Protein AF-A0A377YZK7-F1 (afdb_monomer_lite)

Sequence (62 aa):
MPVIIASSVKEAKALINGGKYREIILNFDIDADDFFSLASHSAGTKISIADRNDRSPVESAK

Foldseek 3Di:
DAEEEDADLVRLVVVQVVLPHQEYEYADDDDPVSQVVSCVSNVRRHYHYDPPVPDDPDPPPD

Radius of gyration: 13.39 Å; chains: 1; bounding box: 38×30×29 Å

Structure (mmCIF, N/CA/C/O backbone):
data_AF-A0A377YZK7-F1
#
_entry.id   AF-A0A377YZK7-F1
#
loop_
_atom_site.group_PDB
_atom_site.id
_atom_site.type_symbol
_atom_site.label_atom_id
_atom_site.label_alt_id
_atom_site.label_comp_id
_atom_site.label_asym_id
_atom_site.label_entity_id
_atom_site.label_seq_id
_atom_site.pdbx_PDB_ins_code
_atom_site.Cartn_x
_atom_site.Cartn_y
_atom_site.Cartn_z
_atom_site.occupancy
_atom_site.B_iso_or_equiv
_atom_site.auth_seq_id
_atom_site.auth_comp_id
_atom_site.auth_asym_id
_atom_site.auth_atom_id
_atom_site.pdbx_PDB_model_num
ATOM 1 N N . MET A 1 1 ? -13.463 -5.608 6.251 1.00 73.62 1 MET A N 1
ATOM 2 C CA . MET A 1 1 ? -12.905 -4.387 5.629 1.00 73.62 1 MET A CA 1
ATOM 3 C C . MET A 1 1 ? -12.525 -4.692 4.180 1.00 73.62 1 MET A C 1
ATOM 5 O O . MET A 1 1 ? -12.018 -5.787 3.946 1.00 73.62 1 MET A O 1
ATOM 9 N N . PRO A 1 2 ? -12.832 -3.791 3.231 1.00 90.50 2 PRO A N 1
ATOM 10 C CA . PRO A 1 2 ? -12.649 -3.990 1.789 1.00 90.50 2 PRO A CA 1
ATOM 11 C C . PRO A 1 2 ? -11.179 -4.043 1.350 1.00 90.50 2 PRO A C 1
ATOM 13 O O . PRO A 1 2 ? -10.290 -3.590 2.071 1.00 90.50 2 PRO A O 1
ATOM 16 N N . VAL A 1 3 ? -10.954 -4.586 0.153 1.00 91.94 3 VAL A N 1
ATOM 17 C CA . VAL A 1 3 ? -9.671 -4.588 -0.567 1.00 91.94 3 VAL A CA 1
ATOM 18 C C . VAL A 1 3 ? -9.772 -3.593 -1.722 1.00 91.94 3 VAL A C 1
ATOM 20 O O . VAL A 1 3 ? -10.831 -3.504 -2.344 1.00 91.94 3 VAL A O 1
ATOM 23 N N . ILE A 1 4 ? -8.706 -2.846 -2.001 1.00 94.12 4 ILE A N 1
ATOM 24 C CA . ILE A 1 4 ? -8.668 -1.867 -3.095 1.00 94.12 4 ILE A CA 1
ATOM 25 C C . ILE A 1 4 ? -7.355 -1.944 -3.870 1.00 94.12 4 ILE A C 1
ATOM 27 O O . ILE A 1 4 ? -6.326 -2.342 -3.327 1.00 94.12 4 ILE A O 1
ATOM 31 N N . ILE A 1 5 ? -7.398 -1.557 -5.142 1.00 93.06 5 ILE A N 1
ATOM 32 C CA . ILE A 1 5 ? -6.230 -1.470 -6.013 1.00 93.06 5 ILE A CA 1
ATOM 33 C C . ILE A 1 5 ? -5.818 -0.002 -6.120 1.00 93.06 5 ILE A C 1
ATOM 35 O O . ILE A 1 5 ? -6.647 0.846 -6.439 1.00 93.06 5 ILE A O 1
ATOM 39 N N . ALA A 1 6 ? -4.545 0.282 -5.863 1.00 91.62 6 ALA A N 1
ATOM 40 C CA . ALA A 1 6 ? -3.930 1.583 -6.079 1.00 91.62 6 ALA A CA 1
ATOM 41 C C . ALA A 1 6 ? -3.109 1.561 -7.372 1.00 91.62 6 ALA A C 1
ATOM 43 O O . ALA A 1 6 ? -2.371 0.611 -7.638 1.00 91.62 6 ALA A O 1
ATOM 44 N N . SER A 1 7 ? -3.202 2.635 -8.148 1.00 90.12 7 SER A N 1
ATOM 45 C CA . SER A 1 7 ? -2.487 2.819 -9.415 1.00 90.12 7 SER A CA 1
ATOM 46 C C . SER A 1 7 ? -1.274 3.749 -9.282 1.00 90.12 7 SER A C 1
ATOM 48 O O . SER A 1 7 ? -0.560 3.967 -10.256 1.00 90.12 7 SER A O 1
ATOM 50 N N . SER A 1 8 ? -1.030 4.322 -8.095 1.00 90.44 8 SER A N 1
ATOM 51 C CA . SER A 1 8 ? 0.155 5.144 -7.807 1.00 90.44 8 SER A CA 1
ATOM 52 C C . SER A 1 8 ? 0.507 5.185 -6.314 1.00 90.44 8 SER A C 1
ATOM 54 O O . SER A 1 8 ? -0.348 4.951 -5.456 1.00 90.44 8 SER A O 1
ATOM 56 N N . VAL A 1 9 ? 1.744 5.588 -5.987 1.00 89.25 9 VAL A N 1
ATOM 57 C CA . VAL A 1 9 ? 2.197 5.810 -4.595 1.00 89.25 9 VAL A CA 1
ATOM 58 C C . VAL A 1 9 ? 1.329 6.851 -3.882 1.00 89.25 9 VAL A C 1
ATOM 60 O O . VAL A 1 9 ? 0.959 6.672 -2.721 1.00 89.25 9 VAL A O 1
ATOM 63 N N . LYS A 1 10 ? 0.979 7.947 -4.570 1.00 91.56 10 LYS A N 1
ATOM 64 C CA . LYS A 1 10 ? 0.155 9.025 -4.000 1.00 91.56 10 LYS A CA 1
ATOM 65 C C . LYS A 1 10 ? -1.230 8.514 -3.603 1.00 91.56 10 LYS A C 1
ATOM 67 O O . LYS A 1 10 ? -1.719 8.844 -2.525 1.00 91.56 10 LYS A O 1
ATOM 72 N N . GLU A 1 11 ? -1.836 7.700 -4.461 1.00 91.81 11 GLU A N 1
ATOM 73 C CA . GLU A 1 11 ? -3.123 7.066 -4.189 1.00 91.81 11 GLU A CA 1
ATOM 74 C C . GLU A 1 11 ? -3.015 6.068 -3.032 1.00 91.81 11 GLU A C 1
ATOM 76 O O . GLU A 1 11 ? -3.806 6.144 -2.095 1.00 91.81 11 GLU A O 1
ATOM 81 N N . ALA A 1 12 ? -1.986 5.214 -3.023 1.00 91.25 12 ALA A N 1
ATOM 82 C CA . ALA A 1 12 ? -1.753 4.268 -1.934 1.00 91.25 12 ALA A CA 1
ATOM 83 C C . ALA A 1 12 ? -1.642 4.975 -0.570 1.00 91.25 12 ALA A C 1
ATOM 85 O O . ALA A 1 12 ? -2.310 4.575 0.381 1.00 91.25 12 ALA A O 1
ATOM 86 N N . LYS A 1 13 ? -0.890 6.084 -0.480 1.00 90.38 13 LYS A N 1
ATOM 87 C CA . LYS A 1 13 ? -0.788 6.897 0.750 1.00 90.38 13 LYS A CA 1
ATOM 88 C C . LYS A 1 13 ? -2.142 7.450 1.198 1.00 90.38 13 LYS A C 1
ATOM 90 O O . LYS A 1 13 ? -2.462 7.399 2.384 1.00 90.38 13 LYS A O 1
ATOM 95 N N . ALA A 1 14 ? -2.949 7.958 0.266 1.00 91.25 14 ALA A N 1
ATOM 96 C CA . ALA A 1 14 ? -4.281 8.470 0.583 1.00 91.25 14 ALA A CA 1
ATOM 97 C C . ALA A 1 14 ? -5.214 7.362 1.106 1.00 91.25 14 ALA A C 1
ATOM 99 O O . ALA A 1 14 ? -5.974 7.584 2.049 1.00 91.25 14 ALA A O 1
ATOM 100 N N . LEU A 1 15 ? -5.126 6.161 0.528 1.00 91.25 15 LEU A N 1
ATOM 101 C CA . LEU A 1 15 ? -5.915 4.998 0.933 1.00 91.25 15 LEU A CA 1
ATOM 102 C C . LEU A 1 15 ? -5.502 4.463 2.312 1.00 91.25 15 LEU A C 1
ATOM 104 O O . LEU A 1 15 ? -6.384 4.142 3.111 1.00 91.25 15 LEU A O 1
ATOM 108 N N . ILE A 1 16 ? -4.196 4.435 2.611 1.00 89.00 16 ILE A N 1
ATOM 109 C CA . ILE A 1 16 ? -3.652 4.071 3.931 1.00 89.00 16 ILE A CA 1
ATOM 110 C C . ILE A 1 16 ? -4.136 5.057 4.995 1.00 89.00 16 ILE A C 1
ATOM 112 O O . ILE A 1 16 ? -4.739 4.643 5.982 1.00 89.00 16 ILE A O 1
ATOM 116 N N . ASN A 1 17 ? -3.954 6.362 4.765 1.00 87.75 17 ASN A N 1
ATOM 117 C CA . ASN A 1 17 ? -4.387 7.399 5.707 1.00 87.75 17 ASN A CA 1
ATOM 118 C C . ASN A 1 17 ? -5.904 7.396 5.929 1.00 87.75 17 ASN A C 1
ATOM 120 O O . ASN A 1 17 ? -6.379 7.802 6.986 1.00 87.75 17 ASN A O 1
ATOM 124 N N . GLY A 1 18 ? -6.675 6.939 4.939 1.00 86.38 18 GLY A N 1
ATOM 125 C CA . GLY A 1 18 ? -8.114 6.769 5.082 1.00 86.38 18 GLY A CA 1
ATOM 126 C C . GLY A 1 18 ? -8.506 5.671 6.077 1.00 86.38 18 GLY A C 1
ATOM 127 O O . GLY A 1 18 ? -9.613 5.733 6.608 1.00 86.38 18 GLY A O 1
ATOM 128 N N . GLY A 1 19 ? -7.652 4.666 6.312 1.00 84.69 19 GLY A N 1
ATOM 129 C CA . GLY A 1 19 ? -7.892 3.579 7.273 1.00 84.69 19 GLY A CA 1
ATOM 130 C C . GLY A 1 19 ? -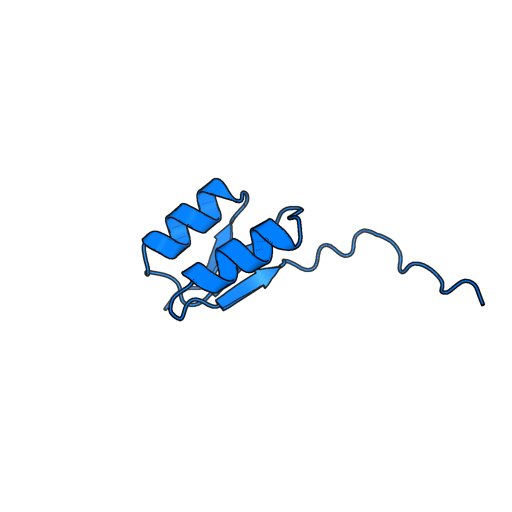9.124 2.713 6.975 1.00 84.69 19 GLY A C 1
ATOM 131 O O . GLY A 1 19 ? -9.640 2.030 7.857 1.00 84.69 19 GLY A O 1
ATOM 132 N N . LYS A 1 20 ? -9.652 2.764 5.743 1.00 86.81 20 LYS A N 1
ATOM 133 C CA . LYS A 1 20 ? -10.919 2.105 5.366 1.00 86.81 20 LYS A CA 1
ATOM 134 C C . LYS A 1 20 ? -10.737 0.689 4.832 1.00 86.81 20 LYS A C 1
ATOM 136 O O . LYS A 1 20 ? -11.716 -0.051 4.734 1.00 86.81 20 LYS A O 1
ATOM 141 N N . TYR A 1 21 ? -9.517 0.321 4.455 1.00 90.50 21 TYR A N 1
ATOM 142 C CA . TYR A 1 21 ? -9.229 -0.891 3.696 1.00 90.50 21 TYR A CA 1
ATOM 143 C C . TYR A 1 21 ? -8.416 -1.869 4.532 1.00 90.50 21 TYR A C 1
ATOM 145 O O . TYR A 1 21 ? -7.551 -1.472 5.300 1.00 90.50 21 TYR A O 1
ATOM 153 N N . ARG A 1 22 ? -8.698 -3.164 4.373 1.00 90.62 22 ARG A N 1
ATOM 154 C CA . ARG A 1 22 ? -7.897 -4.232 4.986 1.00 90.62 22 ARG A CA 1
ATOM 155 C C . ARG A 1 22 ? -6.623 -4.479 4.195 1.00 90.62 22 ARG A C 1
ATOM 157 O O . ARG A 1 22 ? -5.624 -4.892 4.766 1.00 90.62 22 ARG A O 1
ATOM 164 N N . GLU A 1 23 ? -6.692 -4.297 2.881 1.00 92.25 23 GLU A N 1
ATOM 165 C CA . GLU A 1 23 ? -5.591 -4.567 1.968 1.00 92.25 23 GLU A CA 1
ATOM 166 C C . GLU A 1 23 ? -5.603 -3.575 0.805 1.00 92.25 23 GLU A C 1
ATOM 168 O O . GLU A 1 23 ? -6.664 -3.270 0.252 1.00 92.25 23 GLU A O 1
ATOM 173 N N . ILE A 1 24 ? -4.419 -3.083 0.451 1.00 92.94 24 ILE A N 1
ATOM 174 C CA . ILE A 1 24 ? -4.178 -2.213 -0.698 1.00 92.94 24 ILE A CA 1
ATOM 175 C C . ILE A 1 24 ? -3.205 -2.938 -1.624 1.00 92.94 24 ILE A C 1
ATOM 177 O O . ILE A 1 24 ? -2.089 -3.275 -1.227 1.00 92.94 24 ILE A O 1
ATOM 181 N N . ILE A 1 25 ? -3.646 -3.184 -2.853 1.00 92.81 25 ILE A N 1
ATOM 182 C CA . ILE A 1 25 ? -2.866 -3.852 -3.892 1.00 92.81 25 ILE A CA 1
ATOM 183 C C . ILE A 1 25 ? -2.238 -2.780 -4.784 1.00 92.81 25 ILE A C 1
ATOM 185 O O . ILE A 1 25 ? -2.950 -1.997 -5.409 1.00 92.81 25 ILE A O 1
ATOM 189 N N . LEU A 1 26 ? -0.913 -2.739 -4.848 1.00 92.25 26 LEU A N 1
ATOM 190 C CA . LEU A 1 26 ? -0.146 -1.821 -5.682 1.00 92.25 26 LEU A CA 1
ATOM 191 C C . LEU A 1 26 ? -0.040 -2.399 -7.092 1.00 92.25 26 LEU A C 1
ATOM 193 O O . LEU A 1 26 ? 0.562 -3.449 -7.290 1.00 92.25 26 LEU A O 1
ATOM 197 N N . ASN A 1 27 ? -0.644 -1.729 -8.068 1.00 90.25 27 ASN A N 1
ATOM 198 C CA . ASN A 1 27 ? -0.702 -2.175 -9.460 1.00 90.25 27 ASN A CA 1
ATOM 199 C C . ASN A 1 27 ? 0.217 -1.341 -10.368 1.00 90.25 27 ASN A C 1
ATOM 201 O O . ASN A 1 27 ? -0.169 -0.950 -11.471 1.00 90.25 27 ASN A O 1
ATOM 205 N N . PHE A 1 28 ? 1.399 -1.006 -9.857 1.00 86.81 28 PHE A N 1
ATOM 206 C CA . PHE A 1 28 ? 2.408 -0.158 -10.486 1.00 86.81 28 PHE A CA 1
ATOM 207 C C . PHE A 1 28 ? 3.802 -0.546 -9.970 1.00 86.81 28 PHE A C 1
ATOM 209 O O . PHE A 1 28 ? 3.912 -1.107 -8.877 1.00 86.81 28 PHE A O 1
ATOM 216 N N . ASP A 1 29 ? 4.845 -0.228 -10.739 1.00 87.06 29 ASP A N 1
ATOM 217 C CA . ASP A 1 29 ? 6.234 -0.421 -10.313 1.00 87.06 29 ASP A CA 1
ATOM 218 C C . ASP A 1 29 ? 6.563 0.510 -9.144 1.00 87.06 29 ASP A C 1
ATOM 220 O O . ASP A 1 29 ? 6.321 1.717 -9.205 1.00 87.06 29 ASP A O 1
ATOM 224 N N . ILE A 1 30 ? 7.117 -0.054 -8.075 1.00 87.00 30 ILE A N 1
ATOM 225 C CA . ILE A 1 30 ? 7.490 0.675 -6.867 1.00 87.00 30 ILE A CA 1
ATOM 226 C C . ILE A 1 30 ? 8.873 0.230 -6.405 1.00 87.00 30 ILE A C 1
ATOM 228 O O . ILE A 1 30 ? 9.178 -0.964 -6.390 1.00 87.00 30 ILE A O 1
ATOM 232 N N . ASP A 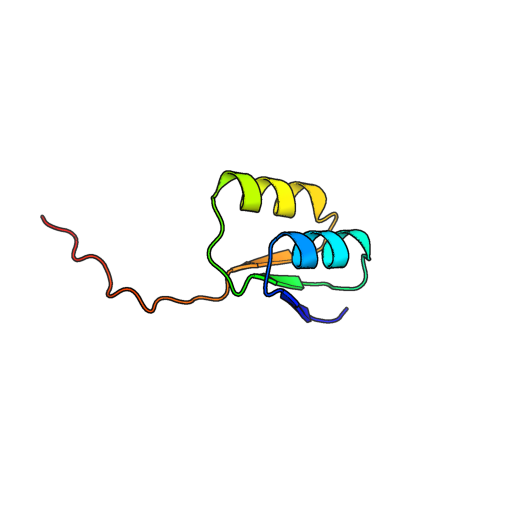1 31 ? 9.695 1.194 -6.005 1.00 89.31 31 ASP A N 1
ATOM 233 C CA . ASP A 1 31 ? 10.997 0.912 -5.418 1.00 89.31 31 ASP A CA 1
ATOM 234 C C . ASP A 1 31 ? 10.851 0.312 -4.014 1.00 89.31 31 ASP A C 1
ATOM 236 O O . ASP A 1 31 ? 9.869 0.549 -3.301 1.00 89.31 31 ASP A O 1
ATOM 240 N N . ALA A 1 32 ? 11.854 -0.456 -3.585 1.00 87.12 32 ALA A N 1
ATOM 241 C CA . ALA A 1 32 ? 11.828 -1.127 -2.287 1.00 87.12 32 ALA A CA 1
ATOM 242 C C . ALA A 1 32 ? 11.651 -0.134 -1.122 1.00 87.12 32 ALA A C 1
ATOM 244 O O . ALA A 1 32 ? 10.829 -0.373 -0.238 1.00 87.12 32 ALA A O 1
ATOM 245 N N . ASP A 1 33 ? 12.360 0.996 -1.143 1.00 89.56 33 ASP A N 1
ATOM 246 C CA . ASP A 1 33 ? 12.309 2.008 -0.077 1.00 89.56 33 ASP A CA 1
ATOM 247 C C . ASP A 1 33 ? 10.920 2.650 0.053 1.00 89.56 33 ASP A C 1
ATOM 249 O O . ASP A 1 33 ? 10.400 2.840 1.162 1.00 89.56 33 ASP A O 1
ATOM 253 N N . ASP A 1 34 ? 10.281 2.933 -1.082 1.00 88.81 34 ASP A N 1
ATOM 254 C CA . ASP A 1 34 ? 8.922 3.468 -1.129 1.00 88.81 34 ASP A CA 1
ATOM 255 C C . ASP A 1 34 ? 7.904 2.428 -0.652 1.00 88.81 34 ASP A C 1
ATOM 257 O O . ASP A 1 34 ? 6.989 2.759 0.110 1.00 88.81 34 ASP A O 1
ATOM 261 N N . PHE A 1 35 ? 8.082 1.159 -1.029 1.00 89.38 35 PHE A N 1
ATOM 262 C CA . PHE A 1 35 ? 7.249 0.064 -0.539 1.00 89.38 35 PHE A CA 1
ATOM 263 C C . PHE A 1 35 ? 7.358 -0.098 0.981 1.00 89.38 35 PHE A C 1
ATOM 265 O O . PHE A 1 35 ? 6.332 -0.130 1.667 1.00 89.38 35 PHE A O 1
ATOM 272 N N . PHE A 1 36 ? 8.578 -0.148 1.526 1.00 88.62 36 PHE A N 1
ATOM 273 C CA . PHE A 1 36 ? 8.799 -0.235 2.971 1.00 88.62 36 PHE A CA 1
ATOM 274 C C . PHE A 1 36 ? 8.181 0.958 3.694 1.00 88.62 36 PHE A C 1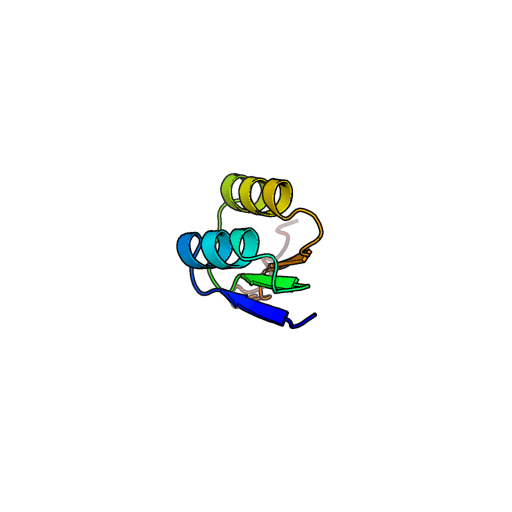
ATOM 276 O O . PHE A 1 36 ? 7.478 0.773 4.687 1.00 88.62 36 PHE A O 1
ATOM 283 N N . SER A 1 37 ? 8.346 2.164 3.152 1.00 90.56 37 SER A N 1
ATOM 284 C CA . SER A 1 37 ? 7.725 3.367 3.702 1.00 90.56 37 SER A CA 1
ATOM 285 C C . SER A 1 37 ? 6.200 3.248 3.753 1.00 90.56 37 SER A C 1
ATOM 287 O O . SER A 1 37 ? 5.600 3.580 4.774 1.00 90.56 37 SER A O 1
ATOM 289 N N . LEU A 1 38 ? 5.545 2.742 2.703 1.00 88.56 38 LEU A N 1
ATOM 290 C CA . LEU A 1 38 ? 4.096 2.505 2.719 1.00 88.56 38 LEU A CA 1
ATOM 291 C C . LEU A 1 38 ? 3.699 1.448 3.756 1.00 88.56 38 LEU A C 1
ATOM 293 O O . LEU A 1 38 ? 2.761 1.659 4.527 1.0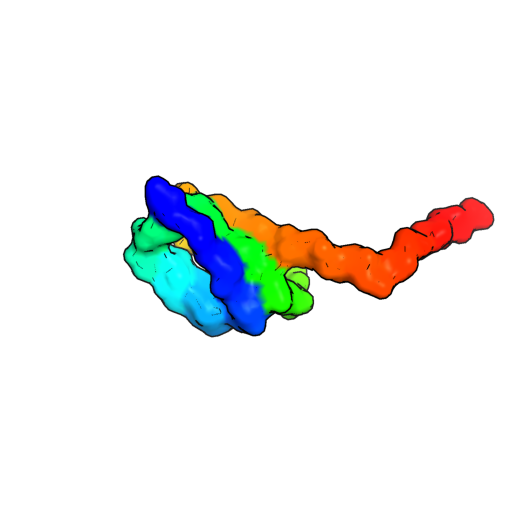0 88.56 38 LEU A O 1
ATOM 297 N N . ALA A 1 39 ? 4.419 0.328 3.799 1.00 87.12 39 ALA A N 1
ATOM 298 C CA . ALA A 1 39 ? 4.133 -0.775 4.707 1.00 87.12 39 ALA A CA 1
ATOM 299 C C . ALA A 1 39 ? 4.291 -0.364 6.180 1.00 87.12 39 ALA A C 1
ATOM 301 O O . ALA A 1 39 ? 3.440 -0.707 7.003 1.00 87.12 39 ALA A O 1
ATOM 302 N N . SER A 1 40 ? 5.306 0.435 6.517 1.00 87.25 40 SER A N 1
ATOM 303 C CA . SER A 1 40 ? 5.519 0.945 7.878 1.00 87.25 40 SER A CA 1
ATOM 304 C C . SER A 1 40 ? 4.404 1.880 8.355 1.00 87.25 40 SER A C 1
ATOM 306 O O . SER A 1 40 ? 4.086 1.890 9.541 1.00 87.25 40 SER A O 1
ATOM 308 N N . HIS A 1 41 ? 3.768 2.629 7.449 1.00 83.19 41 HIS A N 1
ATOM 309 C CA . HIS A 1 41 ? 2.658 3.534 7.783 1.00 83.19 41 HIS A CA 1
ATOM 310 C C . HIS A 1 41 ? 1.284 2.849 7.785 1.00 83.19 41 HIS A C 1
ATOM 312 O O . HIS A 1 41 ? 0.280 3.476 8.110 1.00 83.19 41 HIS A O 1
ATOM 318 N N . SER A 1 42 ? 1.216 1.569 7.418 1.00 77.00 42 SER A N 1
ATOM 319 C CA . SER A 1 42 ? -0.045 0.901 7.095 1.00 77.00 42 SER A CA 1
ATOM 320 C C . SER A 1 42 ? -0.950 0.579 8.296 1.00 77.00 42 SER A C 1
ATOM 322 O O . SER A 1 42 ? -2.121 0.268 8.089 1.00 77.00 42 SER A O 1
ATOM 324 N N . ALA A 1 43 ? -0.443 0.674 9.536 1.00 74.94 43 ALA A N 1
ATOM 325 C CA . ALA A 1 43 ? -1.182 0.558 10.807 1.00 74.94 43 ALA A CA 1
ATOM 326 C C . ALA A 1 43 ? -2.275 -0.542 10.847 1.00 74.94 43 ALA A C 1
ATOM 328 O O . ALA A 1 43 ? -3.353 -0.340 11.403 1.00 74.94 43 ALA A O 1
ATOM 329 N N . GLY A 1 44 ? -2.005 -1.712 10.250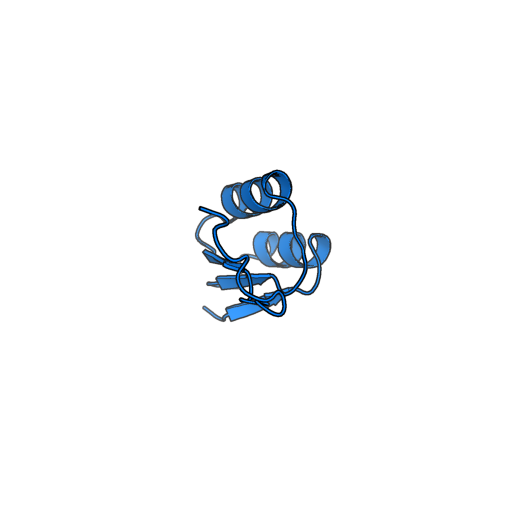 1.00 82.88 44 GLY A N 1
ATOM 330 C CA . GLY A 1 44 ? -2.938 -2.851 10.187 1.00 82.88 44 GLY A CA 1
ATOM 331 C C . GLY A 1 44 ? -3.571 -3.101 8.812 1.00 82.88 44 GLY A C 1
ATOM 332 O O . GLY A 1 44 ? -4.276 -4.093 8.630 1.00 82.88 44 GLY A O 1
ATOM 333 N N . THR A 1 45 ? -3.287 -2.247 7.832 1.00 87.56 45 THR A N 1
ATOM 334 C CA . THR A 1 45 ? -3.626 -2.449 6.421 1.00 87.56 45 THR A CA 1
ATOM 335 C C . THR A 1 45 ? -2.536 -3.282 5.753 1.00 87.56 45 THR A C 1
ATOM 337 O O . THR A 1 45 ? -1.367 -2.919 5.766 1.00 87.56 45 THR A O 1
ATOM 340 N N . LYS A 1 46 ? -2.882 -4.404 5.129 1.00 91.06 46 LYS A N 1
ATOM 341 C CA . LYS A 1 46 ? -1.926 -5.190 4.343 1.00 91.06 46 LYS A CA 1
ATOM 342 C C . LYS A 1 46 ? -1.577 -4.445 3.049 1.00 91.06 46 LYS A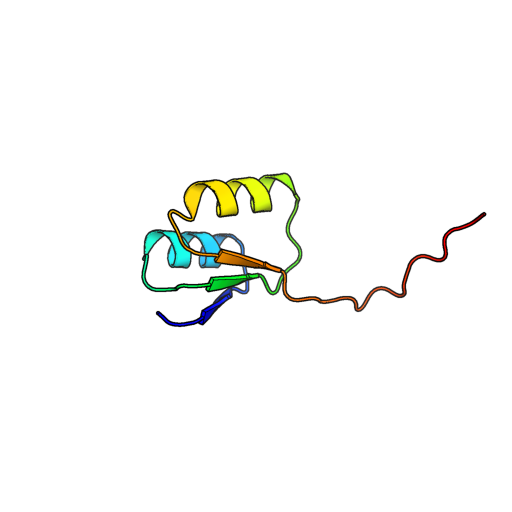 C 1
ATOM 344 O O . LYS A 1 46 ? -2.475 -4.001 2.340 1.00 91.06 46 LYS A O 1
ATOM 349 N N . ILE A 1 47 ? -0.295 -4.343 2.714 1.00 91.25 47 ILE A N 1
ATOM 350 C CA . ILE A 1 47 ? 0.158 -3.828 1.414 1.00 91.25 47 ILE A CA 1
ATOM 351 C C . ILE A 1 47 ? 0.660 -5.011 0.586 1.00 91.25 47 ILE A C 1
ATOM 353 O O . ILE A 1 47 ? 1.524 -5.758 1.042 1.00 91.25 47 ILE A O 1
ATOM 357 N N . SER A 1 48 ? 0.102 -5.190 -0.608 1.00 90.38 48 SER A N 1
ATOM 358 C CA . SER A 1 48 ? 0.454 -6.268 -1.540 1.00 90.38 48 SER A CA 1
ATOM 359 C C . SER A 1 48 ? 0.851 -5.667 -2.882 1.00 90.38 48 SER A C 1
ATOM 361 O O . SER A 1 48 ? 0.313 -4.636 -3.268 1.00 90.38 48 SER A O 1
ATOM 363 N N . ILE A 1 49 ? 1.758 -6.303 -3.615 1.00 88.12 49 ILE A N 1
ATOM 364 C CA . ILE A 1 49 ? 2.094 -5.915 -4.990 1.00 88.12 49 ILE A CA 1
ATOM 365 C C . ILE A 1 49 ? 1.281 -6.818 -5.916 1.00 88.12 49 ILE A C 1
ATOM 367 O O . ILE A 1 49 ? 1.216 -8.028 -5.692 1.00 88.12 49 ILE A O 1
ATOM 371 N N . ALA A 1 50 ? 0.597 -6.236 -6.903 1.00 84.44 50 ALA A N 1
ATOM 372 C CA . ALA A 1 50 ? -0.031 -7.024 -7.951 1.00 84.44 50 ALA A CA 1
ATOM 373 C C . ALA A 1 50 ? 1.087 -7.737 -8.705 1.00 84.44 50 ALA A C 1
ATOM 375 O O . ALA A 1 50 ? 1.986 -7.076 -9.220 1.00 84.44 50 ALA A O 1
ATOM 376 N N . ASP A 1 51 ? 1.038 -9.066 -8.738 1.00 67.81 51 ASP A N 1
ATOM 377 C CA . ASP A 1 51 ? 1.991 -9.859 -9.500 1.00 67.81 51 ASP A CA 1
ATOM 378 C C . ASP A 1 51 ? 1.805 -9.557 -10.991 1.00 67.81 51 ASP A C 1
ATOM 380 O O . ASP A 1 51 ? 0.952 -10.116 -11.678 1.00 67.81 51 ASP A O 1
ATOM 384 N N . ARG A 1 52 ? 2.570 -8.577 -11.456 1.00 60.94 52 ARG A N 1
ATOM 385 C CA . ARG A 1 52 ? 2.773 -8.228 -12.852 1.00 60.94 52 ARG A CA 1
ATOM 386 C C . ARG A 1 52 ? 4.097 -8.841 -13.272 1.00 60.94 52 ARG A C 1
ATOM 388 O O . ARG A 1 52 ? 5.071 -8.163 -13.585 1.00 60.94 52 ARG A O 1
ATOM 395 N N . ASN A 1 53 ? 4.164 -10.164 -13.188 1.00 52.50 53 ASN A N 1
ATOM 396 C CA . ASN A 1 53 ? 5.266 -10.916 -13.757 1.00 52.50 53 ASN A CA 1
ATOM 397 C C . ASN A 1 53 ? 5.077 -11.021 -15.280 1.00 52.50 53 ASN A C 1
ATOM 399 O O . ASN A 1 53 ? 4.939 -12.105 -15.837 1.00 52.50 53 ASN A O 1
ATOM 403 N N . ASP A 1 54 ? 5.009 -9.878 -15.965 1.00 55.47 54 ASP A N 1
ATOM 404 C CA . ASP A 1 54 ? 5.116 -9.780 -17.425 1.00 55.47 54 ASP A CA 1
ATOM 405 C C . ASP A 1 54 ? 6.579 -9.806 -17.893 1.00 55.47 54 ASP A C 1
ATOM 407 O O . ASP A 1 54 ? 6.859 -9.859 -19.091 1.00 55.47 54 ASP A O 1
ATOM 411 N N . ARG A 1 55 ? 7.533 -9.850 -16.955 1.00 55.84 55 ARG A N 1
ATOM 412 C CA . ARG A 1 55 ? 8.924 -10.186 -17.250 1.00 55.84 55 ARG A CA 1
ATOM 413 C C . ARG A 1 55 ? 9.089 -11.697 -17.199 1.00 55.84 55 ARG A C 1
ATOM 415 O O . ARG A 1 55 ? 8.822 -12.328 -16.184 1.00 55.84 55 ARG A O 1
ATOM 422 N N . SER A 1 56 ? 9.551 -12.279 -18.302 1.00 58.44 56 SER A N 1
ATOM 423 C CA . SER A 1 56 ? 9.976 -13.677 -18.343 1.00 58.44 56 SER A CA 1
ATOM 424 C C . SER A 1 56 ? 10.886 -13.971 -17.142 1.00 58.44 56 SER A C 1
ATOM 426 O O . SER A 1 56 ? 11.744 -13.132 -16.841 1.00 58.44 56 SER A O 1
ATOM 428 N N . PRO A 1 57 ? 10.732 -15.123 -16.462 1.00 63.25 57 PRO A N 1
ATOM 429 C CA . PRO A 1 57 ? 11.645 -15.527 -15.403 1.00 63.25 57 PRO A CA 1
ATOM 430 C C . PRO A 1 57 ? 13.077 -15.359 -15.903 1.00 63.25 57 PRO A C 1
ATOM 432 O O . PRO A 1 57 ? 13.419 -15.876 -16.968 1.00 63.25 57 PRO A O 1
ATOM 435 N N . VAL A 1 58 ? 13.896 -14.596 -15.181 1.00 62.66 58 VAL A N 1
ATOM 436 C CA . VAL A 1 58 ? 15.317 -14.509 -15.510 1.00 62.66 58 VAL A CA 1
ATOM 437 C C . VAL A 1 58 ? 15.897 -15.905 -15.329 1.00 62.66 58 VAL A C 1
ATOM 439 O O . VAL A 1 58 ? 15.926 -16.433 -14.216 1.00 62.66 58 VAL A O 1
ATOM 442 N N . GLU A 1 59 ? 16.285 -16.544 -16.435 1.00 64.31 59 GLU A N 1
ATOM 443 C CA . GLU A 1 59 ? 17.000 -17.810 -16.363 1.00 64.31 59 GLU A CA 1
ATOM 444 C C . GLU A 1 59 ? 18.245 -17.583 -15.508 1.00 64.31 59 GLU A C 1
ATOM 446 O O . GLU A 1 59 ? 19.041 -16.674 -15.755 1.00 64.31 59 GLU A O 1
ATOM 451 N N . SER A 1 60 ? 18.376 -18.377 -14.447 1.00 67.19 60 SER A N 1
ATOM 452 C CA . SER A 1 60 ? 19.562 -18.359 -13.606 1.00 67.19 60 SER A CA 1
ATOM 453 C C . SER A 1 60 ? 20.722 -18.860 -14.464 1.00 67.19 60 SER A C 1
ATOM 455 O O . SER A 1 60 ? 20.856 -20.062 -14.691 1.00 67.19 60 SER A O 1
ATOM 457 N N . ALA A 1 61 ? 21.507 -17.931 -15.014 1.00 63.56 61 ALA A N 1
ATOM 458 C CA . ALA A 1 61 ? 22.739 -18.260 -15.711 1.00 63.56 61 ALA A CA 1
ATOM 459 C C . ALA A 1 61 ? 23.677 -18.931 -14.698 1.00 63.56 61 ALA A C 1
ATOM 461 O O . ALA A 1 61 ? 24.138 -18.297 -13.747 1.00 63.56 61 ALA A O 1
ATOM 462 N N . LYS A 1 62 ? 23.843 -20.241 -14.874 1.00 56.50 62 LYS A N 1
ATOM 463 C CA . LYS A 1 62 ? 24.670 -21.126 -14.058 1.00 56.50 62 LYS A CA 1
ATOM 464 C C . LYS A 1 62 ? 26.149 -20.974 -14.394 1.00 56.50 62 LYS A C 1
ATOM 466 O O . LYS A 1 62 ? 26.457 -20.811 -15.595 1.00 56.50 62 LYS A O 1
#

Secondary structure (DSSP, 8-state):
--EEEESSHHHHHHHHHHT--SEEEE-S---HHHHHHHHHT-TT-EEEE-----SPP-----

pLDDT: mean 83.14, std 11.81, range [52.5, 94.12]

Organism: Klebsiella pneumoniae subsp. ozaenae (NCBI:txid574)